Protein AF-A0A6B3E5B4-F1 (afdb_monomer)

Radius of gyration: 15.45 Å; Cα contacts (8 Å, |Δi|>4): 78; chains: 1; bounding box: 32×18×44 Å

Solvent-accessible surface area (backbone atoms only — not comparable to full-atom values): 4875 Å² total; per-residue (Å²): 106,68,67,60,54,38,50,54,50,52,54,51,52,50,54,51,48,54,55,46,30,74,74,68,35,62,75,81,42,46,68,43,57,52,31,52,55,49,22,50,54,31,43,55,51,26,51,56,50,47,55,38,43,77,72,52,43,61,74,50,70,69,56,37,54,50,50,53,52,53,32,50,54,25,34,51,51,20,41,55,34,45,52,56,34,52,63,48,61,81,71,112

Mean predicted aligned error: 2.5 Å

Sequence (92 aa):
DVLVGTDDCLRTSREELACAEAQFGAEPVAPYERAVRRAETELATAFALRLRYDHGLPSDPAARRQALAGMAGRCEEAGRLLDAAADGFDRL

Foldseek 3Di:
DLLVVLVVLLVVLVVLLVVLCVVPNDPLSVLLVVLSVQLVVLSVVLVVLVVCVVVCPPVDPVVSVVSVVSSNVSSVSSVVSSVVSVVSSVVD

Structure (mmCIF, N/CA/C/O backbone):
data_AF-A0A6B3E5B4-F1
#
_entry.id   AF-A0A6B3E5B4-F1
#
loop_
_atom_site.group_PDB
_atom_site.id
_atom_site.type_symbol
_atom_site.label_atom_id
_atom_site.label_alt_id
_atom_site.label_comp_id
_atom_site.label_asym_id
_atom_site.label_entity_id
_atom_site.label_seq_id
_atom_site.pdbx_PDB_ins_code
_atom_site.Cartn_x
_atom_site.Cartn_y
_atom_site.Cartn_z
_atom_site.occupancy
_atom_site.B_iso_or_equiv
_atom_site.auth_seq_id
_atom_site.auth_comp_id
_atom_site.auth_asym_id
_atom_site.auth_atom_id
_atom_site.pdbx_PDB_model_num
ATOM 1 N N . ASP A 1 1 ? -6.388 0.840 -13.084 1.00 86.25 1 ASP A N 1
ATOM 2 C CA . ASP A 1 1 ? -4.930 0.974 -12.897 1.00 86.25 1 ASP A CA 1
ATOM 3 C C . ASP A 1 1 ? -4.620 0.576 -11.459 1.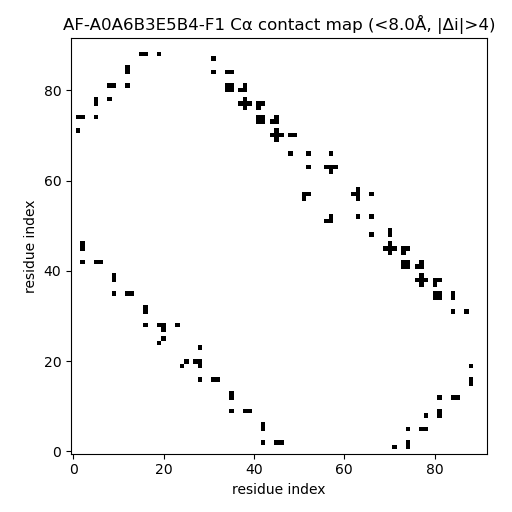00 86.25 1 ASP A C 1
ATOM 5 O O . ASP A 1 1 ? -5.442 0.880 -10.601 1.00 86.25 1 ASP A O 1
ATOM 9 N N . VAL A 1 2 ? -3.528 -0.151 -11.198 1.00 91.38 2 VAL A N 1
ATOM 10 C CA . VAL A 1 2 ? -3.224 -0.673 -9.851 1.00 91.38 2 VAL A CA 1
ATOM 11 C C . VAL A 1 2 ? -2.922 0.447 -8.848 1.00 91.38 2 VAL A C 1
ATOM 13 O O . VAL A 1 2 ? -3.335 0.341 -7.701 1.00 91.38 2 VAL A O 1
ATOM 16 N N . LEU A 1 3 ? -2.305 1.553 -9.284 1.00 94.94 3 LEU A N 1
ATOM 17 C CA . LEU A 1 3 ? -2.018 2.702 -8.416 1.00 94.94 3 LEU A CA 1
ATOM 18 C C . LEU A 1 3 ? -3.304 3.366 -7.935 1.00 94.94 3 LEU A C 1
ATOM 20 O O . LEU A 1 3 ? -3.444 3.647 -6.752 1.00 94.94 3 LEU A O 1
ATOM 24 N N . VAL A 1 4 ? -4.243 3.588 -8.859 1.00 96.81 4 VAL A N 1
ATOM 25 C CA . VAL A 1 4 ? -5.546 4.195 -8.546 1.00 96.81 4 VAL A CA 1
ATOM 26 C C . VAL A 1 4 ? -6.328 3.305 -7.586 1.00 96.81 4 VAL A C 1
ATOM 28 O O . VAL A 1 4 ? -6.840 3.795 -6.591 1.00 96.81 4 VAL A O 1
ATOM 31 N N . GLY A 1 5 ? -6.353 1.990 -7.833 1.00 97.25 5 GLY A N 1
ATOM 32 C CA . GLY A 1 5 ? -7.024 1.052 -6.931 1.00 97.25 5 GLY A CA 1
ATOM 33 C C . GLY A 1 5 ? -6.437 1.075 -5.517 1.00 97.25 5 GLY A C 1
ATOM 34 O O . GLY A 1 5 ? -7.181 1.140 -4.545 1.00 97.25 5 GLY A O 1
ATOM 35 N N . THR A 1 6 ? -5.108 1.080 -5.384 1.00 97.56 6 THR A N 1
ATOM 36 C CA . THR A 1 6 ? -4.451 1.175 -4.072 1.00 97.56 6 THR A CA 1
ATOM 37 C C . THR A 1 6 ? -4.687 2.530 -3.393 1.00 97.56 6 THR A C 1
ATOM 39 O O . THR A 1 6 ? -4.848 2.565 -2.175 1.00 97.56 6 THR A O 1
ATOM 42 N N . ASP A 1 7 ? -4.734 3.632 -4.147 1.00 98.31 7 ASP A N 1
ATOM 43 C CA . ASP A 1 7 ? -5.056 4.970 -3.623 1.00 98.31 7 ASP A CA 1
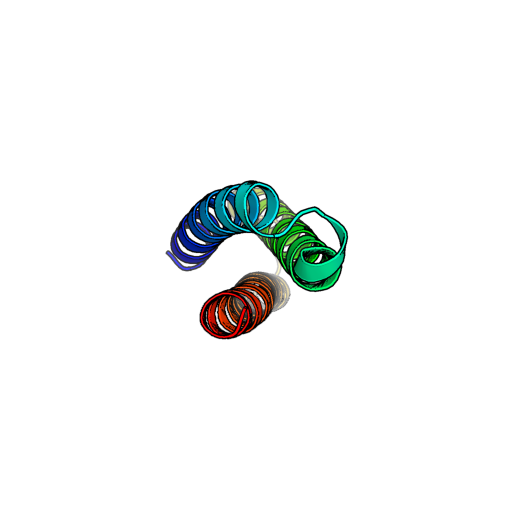ATOM 44 C C . ASP A 1 7 ? -6.487 5.041 -3.069 1.00 98.31 7 ASP A C 1
ATOM 46 O O . ASP A 1 7 ? -6.702 5.507 -1.947 1.00 98.31 7 ASP A O 1
ATOM 50 N N . ASP A 1 8 ? -7.452 4.478 -3.799 1.00 98.00 8 ASP A N 1
ATOM 51 C CA . ASP A 1 8 ? -8.842 4.374 -3.355 1.00 98.00 8 ASP A CA 1
ATOM 52 C C . ASP A 1 8 ? -8.972 3.542 -2.067 1.00 98.00 8 ASP A C 1
ATOM 54 O O . ASP A 1 8 ? -9.669 3.949 -1.126 1.00 98.00 8 ASP A O 1
ATOM 58 N N . CYS A 1 9 ? -8.263 2.409 -1.980 1.00 97.00 9 CYS A N 1
ATOM 59 C CA . CYS A 1 9 ? -8.210 1.601 -0.759 1.00 97.00 9 CYS A CA 1
ATOM 60 C C . CYS A 1 9 ? -7.593 2.380 0.411 1.00 97.00 9 CYS A C 1
ATOM 62 O O . CYS A 1 9 ? -8.107 2.323 1.530 1.00 97.00 9 CYS A O 1
ATOM 64 N N . LEU A 1 10 ? -6.512 3.129 0.169 1.00 98.12 10 LEU A N 1
ATOM 65 C CA . LEU A 1 10 ? -5.833 3.914 1.202 1.00 98.12 10 LEU A CA 1
ATOM 66 C C . LEU A 1 10 ? -6.744 5.012 1.754 1.00 98.12 10 LEU A C 1
ATOM 68 O O . LEU A 1 10 ? -6.795 5.218 2.968 1.00 98.12 10 LEU A O 1
ATOM 72 N N . ARG A 1 11 ? -7.476 5.708 0.879 1.00 98.12 11 ARG A N 1
ATOM 73 C CA . ARG A 1 11 ? -8.463 6.713 1.286 1.00 98.12 11 ARG A CA 1
ATOM 74 C C . ARG A 1 11 ? -9.552 6.090 2.159 1.00 98.12 11 ARG A C 1
ATOM 76 O O . ARG A 1 11 ? -9.814 6.608 3.239 1.00 98.12 11 ARG A O 1
ATOM 83 N N . THR A 1 12 ? -10.111 4.961 1.732 1.00 96.94 12 THR A N 1
ATOM 84 C CA . THR A 1 12 ? -11.143 4.235 2.490 1.00 96.94 12 THR A CA 1
ATOM 85 C C . THR A 1 12 ? -10.623 3.803 3.865 1.00 96.94 12 THR A C 1
ATOM 87 O O . THR A 1 12 ? -11.237 4.098 4.884 1.00 96.94 12 THR A O 1
ATOM 90 N N . SER A 1 13 ? -9.420 3.228 3.924 1.00 97.00 13 SER A N 1
ATOM 91 C CA . SER A 1 13 ? -8.814 2.774 5.185 1.00 97.00 13 SER A CA 1
ATOM 92 C C . SER A 1 13 ? -8.537 3.920 6.167 1.00 97.00 13 SER A C 1
ATOM 94 O O . SER A 1 13 ? -8.569 3.726 7.380 1.00 97.00 13 SER A O 1
ATOM 96 N N . ARG A 1 14 ? -8.252 5.133 5.672 1.00 97.81 14 ARG A N 1
ATOM 97 C CA . ARG A 1 14 ? -8.102 6.334 6.516 1.00 97.81 14 ARG A CA 1
ATOM 98 C C . ARG A 1 14 ? -9.428 6.792 7.108 1.00 97.81 14 ARG A C 1
ATOM 100 O O . ARG A 1 14 ? -9.453 7.215 8.261 1.00 97.81 14 ARG A O 1
ATOM 107 N N . GLU A 1 15 ? -10.497 6.735 6.319 1.00 97.06 15 GLU A N 1
ATOM 108 C CA . GLU A 1 15 ? -11.851 7.057 6.776 1.00 97.06 15 GLU A CA 1
ATOM 109 C C . GLU A 1 15 ? -12.274 6.074 7.880 1.00 97.06 15 GLU A C 1
ATOM 111 O O . GLU A 1 15 ? -12.674 6.502 8.963 1.00 97.06 15 GLU A O 1
ATOM 116 N N . GLU A 1 16 ? -12.073 4.773 7.662 1.00 95.75 16 GLU A N 1
ATOM 117 C CA . GLU A 1 16 ? -12.351 3.724 8.652 1.00 95.75 16 GLU A CA 1
ATOM 118 C C . GLU A 1 16 ? -11.510 3.871 9.923 1.00 95.75 16 GLU A C 1
ATOM 120 O O . GLU A 1 16 ? -12.048 3.805 11.028 1.00 95.75 16 GLU A O 1
ATOM 125 N N . LEU A 1 17 ? -10.209 4.150 9.787 1.00 97.06 17 LEU A N 1
ATOM 126 C CA . LEU A 1 17 ? -9.323 4.390 10.925 1.00 97.06 17 LEU A CA 1
ATOM 127 C C . LEU A 1 17 ? -9.801 5.568 11.781 1.00 97.06 17 LEU A C 1
ATOM 129 O O . LEU A 1 17 ? -9.840 5.452 13.003 1.00 97.06 17 LEU A O 1
ATOM 133 N N . ALA A 1 18 ? -10.189 6.683 11.155 1.00 96.69 18 ALA A N 1
ATOM 134 C CA . ALA A 1 18 ? -10.703 7.848 11.871 1.00 96.69 18 ALA A CA 1
ATOM 135 C C . ALA A 1 18 ? -12.015 7.525 12.607 1.00 96.69 18 ALA A C 1
ATOM 137 O O . ALA A 1 18 ? -12.216 7.949 13.748 1.00 96.69 18 ALA A O 1
ATOM 138 N N . CYS A 1 19 ? -12.896 6.736 11.985 1.00 94.88 19 CYS A N 1
ATOM 139 C CA . CYS A 1 19 ? -14.112 6.246 12.626 1.00 94.88 19 CYS A CA 1
ATOM 140 C C . CYS A 1 19 ? -13.818 5.310 13.808 1.00 94.88 19 CYS A C 1
ATOM 142 O O . CYS A 1 19 ? -14.481 5.415 14.841 1.00 94.88 19 CYS A O 1
ATOM 144 N N . ALA A 1 20 ? -12.849 4.403 13.680 1.00 94.88 20 ALA A N 1
ATOM 145 C CA . ALA A 1 20 ? -12.451 3.489 14.748 1.00 94.88 20 ALA A CA 1
ATOM 146 C C . ALA A 1 20 ? -11.794 4.244 15.913 1.00 94.88 20 ALA A C 1
ATOM 148 O O . ALA A 1 20 ? -12.140 4.014 17.069 1.00 94.88 20 ALA A O 1
ATOM 149 N N . GLU A 1 21 ? -10.910 5.201 15.630 1.00 96.25 21 GLU A N 1
ATOM 150 C CA . GLU A 1 21 ? -10.271 6.033 16.654 1.00 96.25 21 GLU A CA 1
ATOM 151 C C . GLU A 1 21 ? -11.303 6.833 17.460 1.00 96.25 21 GLU A C 1
ATOM 153 O O . GLU A 1 21 ? -11.216 6.903 18.685 1.00 96.25 21 GLU A O 1
ATOM 158 N N . ALA A 1 22 ? -12.324 7.385 16.799 1.00 97.00 22 ALA A N 1
ATOM 159 C CA . ALA A 1 22 ? -13.400 8.105 17.475 1.00 97.00 22 ALA A CA 1
ATOM 160 C C . ALA A 1 22 ? -14.248 7.207 18.399 1.00 97.00 22 ALA A C 1
ATOM 162 O O . ALA A 1 22 ? -14.793 7.695 19.390 1.00 97.00 22 ALA A O 1
ATOM 163 N N . GLN A 1 23 ? -14.370 5.914 18.083 1.00 95.88 23 GLN A N 1
ATOM 164 C CA . GLN A 1 23 ? -15.175 4.954 18.847 1.00 95.88 23 GLN A CA 1
ATOM 165 C C . GLN A 1 23 ? -14.395 4.290 19.985 1.00 95.88 23 GLN A C 1
ATOM 167 O O . GLN A 1 23 ? -14.918 4.144 21.089 1.00 95.88 23 GLN A O 1
ATOM 172 N N . PHE A 1 24 ? -13.150 3.896 19.724 1.00 94.94 24 PHE A N 1
ATOM 173 C CA . PHE A 1 24 ? -12.349 3.054 20.617 1.00 94.94 24 PHE A CA 1
ATOM 174 C C . PHE A 1 24 ? -11.166 3.797 21.253 1.00 94.94 24 PHE A C 1
ATOM 176 O O . PHE A 1 24 ? -10.533 3.285 22.177 1.00 94.94 24 PHE A O 1
ATOM 183 N N . GLY A 1 25 ? -10.871 5.014 20.794 1.00 95.50 25 GLY A N 1
ATOM 184 C CA . GLY A 1 25 ? -9.688 5.775 21.179 1.00 95.50 25 GLY A CA 1
ATOM 185 C C . GLY A 1 25 ? -8.432 5.359 20.408 1.00 95.50 25 GLY A C 1
ATOM 186 O O . GLY A 1 25 ? -8.427 4.409 19.630 1.00 95.50 25 GLY A O 1
ATOM 187 N N . ALA A 1 26 ? -7.339 6.087 20.642 1.00 95.25 26 ALA A N 1
ATOM 188 C CA . ALA A 1 26 ? -6.102 5.957 19.867 1.00 95.25 26 ALA A CA 1
ATOM 189 C C . ALA A 1 26 ? -5.293 4.678 20.157 1.00 95.25 26 ALA A C 1
ATOM 191 O O . ALA A 1 26 ? -4.591 4.176 19.281 1.00 95.25 26 ALA A O 1
ATOM 192 N N . GLU A 1 27 ? -5.351 4.147 21.382 1.00 96.44 27 GLU A N 1
ATOM 193 C CA . GLU A 1 27 ? -4.497 3.019 21.784 1.00 96.44 27 GLU A CA 1
ATOM 194 C C . GLU A 1 27 ? -4.872 1.709 21.064 1.00 96.44 27 GLU A C 1
ATOM 196 O O . GLU A 1 27 ? -3.982 1.138 20.422 1.00 96.44 27 GLU A O 1
ATOM 201 N N . PRO A 1 28 ? -6.158 1.298 21.011 1.00 95.81 28 PRO A N 1
ATOM 202 C CA . PRO A 1 28 ? -6.553 0.085 20.294 1.00 95.81 28 PRO A CA 1
ATOM 203 C C . PRO A 1 28 ? -6.283 0.150 18.787 1.00 95.81 28 PRO A C 1
ATOM 205 O O . PRO A 1 28 ? -6.034 -0.879 18.158 1.00 95.81 28 PRO A O 1
ATOM 208 N N . VAL A 1 29 ? -6.301 1.352 18.197 1.00 97.06 29 VAL A N 1
ATOM 209 C CA . VAL A 1 29 ? -6.143 1.529 16.745 1.00 97.06 29 VAL A CA 1
ATOM 210 C C . VAL A 1 29 ? -4.706 1.788 16.288 1.00 97.06 29 VAL A C 1
ATOM 212 O O . VAL A 1 29 ? -4.424 1.780 15.086 1.00 97.06 29 VAL A O 1
ATOM 215 N N . ALA A 1 30 ? -3.764 1.962 17.218 1.00 97.06 30 ALA A N 1
ATOM 216 C CA . ALA A 1 30 ? -2.367 2.265 16.908 1.00 97.06 30 ALA A CA 1
ATOM 217 C C . ALA A 1 30 ? -1.688 1.270 15.932 1.00 97.06 30 ALA A C 1
ATOM 219 O O . ALA A 1 30 ? -0.861 1.702 15.118 1.00 97.06 30 ALA A O 1
ATOM 220 N N . PRO A 1 31 ? -1.973 -0.053 15.957 1.00 96.31 31 PRO A N 1
ATOM 221 C CA . PRO A 1 31 ? -1.455 -0.979 14.948 1.00 96.31 31 PRO A CA 1
ATOM 222 C C . PRO A 1 31 ? -1.938 -0.667 13.529 1.00 96.31 31 PRO A C 1
ATOM 224 O O . PRO A 1 31 ? -1.132 -0.704 12.596 1.00 96.31 31 PRO A O 1
ATOM 227 N N . TYR A 1 32 ? -3.209 -0.305 13.367 1.00 96.56 32 TYR A N 1
ATOM 228 C CA . TYR A 1 32 ? -3.805 -0.013 12.063 1.00 96.56 32 TYR A 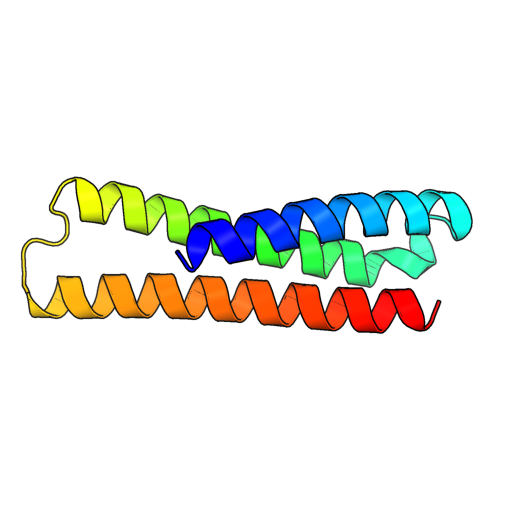CA 1
ATOM 229 C C . TYR A 1 32 ? -3.312 1.321 11.513 1.00 96.56 32 TYR A C 1
ATOM 231 O O . TYR A 1 32 ? -2.957 1.417 10.343 1.00 96.56 32 TYR A O 1
ATOM 239 N N . GLU A 1 33 ? -3.142 2.322 12.377 1.00 97.62 33 GLU A N 1
ATOM 240 C CA . GLU A 1 33 ? -2.519 3.593 12.006 1.00 97.62 33 GLU A CA 1
ATOM 241 C C . GLU A 1 33 ? -1.091 3.392 11.456 1.00 97.62 33 GLU A C 1
ATOM 243 O O . GLU A 1 33 ? -0.679 4.019 10.476 1.00 97.62 33 GLU A O 1
ATOM 248 N N . ARG A 1 34 ? -0.306 2.474 12.042 1.00 98.06 34 ARG A N 1
ATOM 249 C CA . ARG A 1 34 ? 1.011 2.097 11.494 1.00 98.06 34 ARG A CA 1
ATOM 250 C C . ARG A 1 34 ? 0.902 1.407 10.133 1.00 98.06 34 ARG A C 1
ATOM 252 O O . ARG A 1 34 ? 1.712 1.720 9.260 1.00 98.06 34 ARG A O 1
ATOM 259 N N . ALA A 1 35 ? -0.066 0.512 9.945 1.00 98.00 35 ALA A N 1
ATOM 260 C CA . ALA A 1 35 ? -0.289 -0.171 8.671 1.00 98.00 35 ALA A CA 1
ATOM 261 C C . ALA A 1 35 ? -0.682 0.816 7.558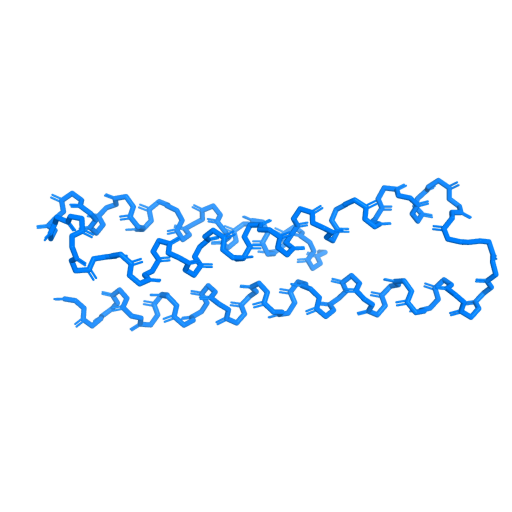 1.00 98.00 35 ALA A C 1
ATOM 263 O O . ALA A 1 35 ? -0.043 0.832 6.506 1.00 98.00 35 ALA A O 1
ATOM 264 N N . VAL A 1 36 ? -1.635 1.715 7.827 1.00 98.25 36 VAL A N 1
ATOM 265 C CA . VAL A 1 36 ? -2.092 2.753 6.888 1.00 98.25 36 VAL A CA 1
ATOM 266 C C . VAL A 1 36 ? -0.944 3.688 6.489 1.00 98.25 36 VAL A C 1
ATOM 268 O O . VAL A 1 36 ? -0.727 3.925 5.302 1.00 98.25 36 VAL A O 1
ATOM 271 N N . ARG A 1 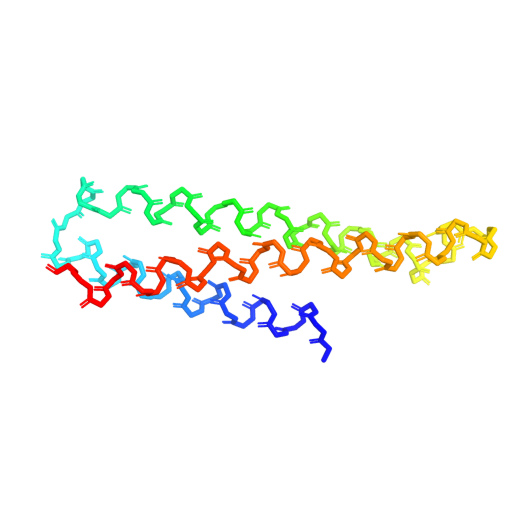37 ? -0.127 4.157 7.445 1.00 98.44 37 ARG A N 1
ATOM 272 C CA . ARG A 1 37 ? 1.067 4.974 7.132 1.00 98.44 37 ARG A CA 1
ATOM 273 C C . ARG A 1 37 ? 2.105 4.225 6.300 1.00 98.44 37 ARG A C 1
ATOM 275 O O . ARG A 1 37 ? 2.788 4.817 5.458 1.00 98.44 37 ARG A O 1
ATOM 282 N N . ARG A 1 38 ? 2.269 2.924 6.543 1.00 98.56 38 ARG A N 1
ATOM 283 C CA . ARG A 1 38 ? 3.195 2.104 5.762 1.00 98.56 38 ARG A CA 1
ATOM 284 C C . ARG A 1 38 ? 2.695 1.943 4.326 1.00 98.56 38 ARG A C 1
ATOM 286 O O . ARG A 1 38 ? 3.489 2.141 3.409 1.00 98.56 38 ARG A O 1
ATOM 293 N N . ALA A 1 39 ? 1.406 1.669 4.137 1.00 98.56 39 ALA A N 1
ATOM 294 C CA . ALA A 1 39 ? 0.780 1.596 2.820 1.00 98.56 39 ALA A CA 1
ATOM 295 C C . ALA A 1 39 ? 0.914 2.921 2.050 1.00 98.56 39 ALA A C 1
ATOM 297 O O . ALA A 1 39 ? 1.318 2.917 0.888 1.00 98.56 39 ALA A O 1
ATOM 298 N N . GLU A 1 40 ? 0.692 4.059 2.716 1.00 98.62 40 GLU A N 1
ATOM 299 C CA . GLU A 1 40 ? 0.927 5.390 2.142 1.00 98.62 40 GLU A CA 1
ATOM 300 C C . GLU A 1 40 ? 2.367 5.568 1.645 1.00 98.62 40 GLU A C 1
ATOM 302 O O . GLU A 1 40 ? 2.591 6.064 0.542 1.00 98.62 40 GLU A O 1
ATOM 307 N N . THR A 1 41 ? 3.353 5.134 2.431 1.00 98.69 41 THR A N 1
ATOM 308 C CA . THR A 1 41 ? 4.771 5.253 2.058 1.00 98.69 41 THR A CA 1
ATOM 309 C C . THR A 1 41 ? 5.103 4.428 0.810 1.00 98.69 41 THR A C 1
ATOM 311 O O . THR A 1 41 ? 5.834 4.888 -0.076 1.00 98.69 41 THR A O 1
ATOM 314 N N . GLU A 1 42 ? 4.568 3.209 0.715 1.00 98.69 42 GLU A N 1
ATOM 315 C CA . GLU A 1 42 ? 4.767 2.354 -0.458 1.00 98.69 42 GLU A CA 1
ATOM 316 C C . GLU A 1 42 ? 4.094 2.942 -1.703 1.00 98.69 42 GLU A C 1
ATOM 318 O O . GLU A 1 42 ? 4.727 3.020 -2.762 1.00 98.69 42 GLU A O 1
ATOM 323 N N . LEU A 1 43 ? 2.864 3.446 -1.563 1.00 98.38 43 LEU A N 1
ATOM 324 C CA . LEU A 1 43 ? 2.121 4.075 -2.653 1.00 98.38 43 LEU A CA 1
ATOM 325 C C . LEU A 1 43 ? 2.799 5.364 -3.143 1.00 98.38 43 LEU A C 1
ATOM 327 O O . LEU A 1 43 ? 2.989 5.542 -4.347 1.00 98.38 43 LEU A O 1
ATOM 331 N N . ALA A 1 44 ? 3.258 6.226 -2.232 1.00 98.38 44 ALA A N 1
ATOM 332 C CA . ALA A 1 44 ? 4.018 7.426 -2.580 1.00 98.38 44 ALA A CA 1
ATOM 333 C C . ALA A 1 44 ? 5.294 7.079 -3.365 1.00 98.38 44 ALA A C 1
ATOM 335 O O . ALA A 1 44 ? 5.638 7.734 -4.355 1.00 98.38 44 ALA A O 1
ATOM 336 N N . THR A 1 45 ? 5.975 6.000 -2.974 1.00 98.25 45 THR A N 1
ATOM 337 C CA . THR A 1 45 ? 7.154 5.518 -3.698 1.00 98.25 45 THR A CA 1
ATOM 338 C C . THR A 1 45 ? 6.786 4.979 -5.083 1.00 98.25 45 THR A C 1
ATOM 340 O O . THR A 1 45 ? 7.502 5.236 -6.054 1.00 98.25 45 THR A O 1
ATOM 343 N N . ALA A 1 46 ? 5.666 4.266 -5.208 1.00 98.12 46 ALA A N 1
ATOM 344 C CA . ALA A 1 46 ? 5.172 3.769 -6.488 1.00 98.12 46 ALA A CA 1
ATOM 345 C C . ALA A 1 46 ? 4.809 4.920 -7.449 1.00 98.12 46 ALA A C 1
ATOM 347 O O . ALA A 1 46 ? 5.223 4.892 -8.609 1.00 98.12 46 ALA A O 1
ATOM 348 N N . PHE A 1 47 ? 4.157 5.984 -6.964 1.00 97.81 47 PHE A N 1
ATOM 349 C CA . PHE A 1 47 ? 3.895 7.193 -7.754 1.00 97.81 47 PHE A CA 1
ATOM 350 C C . PHE A 1 47 ? 5.177 7.910 -8.187 1.00 97.81 47 PHE A C 1
ATOM 352 O O . PHE A 1 47 ? 5.295 8.315 -9.345 1.00 97.81 47 PHE A O 1
ATOM 359 N N . ALA A 1 48 ? 6.173 8.024 -7.305 1.00 97.06 48 ALA A N 1
ATOM 360 C CA . ALA A 1 48 ? 7.459 8.622 -7.663 1.00 97.06 48 ALA A CA 1
ATOM 361 C C . ALA A 1 48 ? 8.176 7.829 -8.773 1.00 97.06 48 ALA A C 1
ATOM 363 O O . ALA A 1 48 ? 8.782 8.415 -9.677 1.00 97.06 48 ALA A O 1
ATOM 364 N N . LEU A 1 49 ? 8.091 6.495 -8.736 1.00 96.69 49 LEU A N 1
ATOM 365 C CA . LEU A 1 49 ? 8.596 5.632 -9.804 1.00 96.69 49 LEU A CA 1
ATOM 366 C C . LEU A 1 49 ? 7.800 5.811 -11.099 1.00 96.69 49 LEU A C 1
ATOM 368 O O . LEU A 1 49 ? 8.407 5.910 -12.167 1.00 96.69 49 LEU A O 1
ATOM 372 N N . ARG A 1 50 ? 6.470 5.901 -11.010 1.00 96.50 50 ARG A N 1
ATOM 373 C CA . ARG A 1 50 ? 5.595 6.121 -12.164 1.00 96.50 50 ARG A CA 1
ATOM 374 C C . ARG A 1 50 ? 5.910 7.435 -12.873 1.00 96.50 50 ARG A C 1
ATOM 376 O O . ARG A 1 50 ? 6.110 7.427 -14.083 1.00 96.50 50 ARG A O 1
ATOM 383 N N . LEU A 1 51 ? 6.062 8.525 -12.122 1.00 96.75 51 LEU A N 1
ATOM 384 C CA . LEU A 1 51 ? 6.426 9.833 -12.667 1.00 96.75 51 LEU A CA 1
ATOM 385 C C . LEU A 1 51 ? 7.735 9.763 -13.468 1.00 96.75 51 LEU A C 1
ATOM 387 O O . LEU A 1 51 ? 7.806 10.225 -14.604 1.00 96.75 51 LEU A O 1
ATOM 391 N N . ARG A 1 52 ? 8.776 9.129 -12.913 1.00 97.00 52 ARG A N 1
ATOM 392 C CA . ARG A 1 52 ? 10.056 8.936 -13.622 1.00 97.00 52 ARG A CA 1
ATOM 393 C C . ARG A 1 52 ? 9.895 8.088 -14.883 1.00 97.00 52 ARG A C 1
ATOM 395 O O . ARG A 1 52 ? 10.467 8.423 -15.920 1.00 97.00 52 ARG A O 1
ATOM 402 N N . TYR A 1 53 ? 9.108 7.019 -14.794 1.00 96.69 53 TYR A N 1
ATOM 403 C CA . TYR A 1 53 ? 8.838 6.114 -15.908 1.00 96.69 53 TYR A CA 1
ATOM 404 C C . TYR A 1 53 ? 8.150 6.814 -17.078 1.00 96.69 53 TYR A C 1
ATOM 406 O O . TYR A 1 53 ? 8.547 6.603 -18.232 1.00 96.69 53 TYR A O 1
ATOM 414 N N . ASP A 1 54 ? 7.175 7.666 -16.767 1.00 96.75 54 ASP A N 1
ATOM 415 C CA . ASP A 1 54 ? 6.436 8.485 -17.727 1.00 96.75 54 ASP A CA 1
ATOM 416 C C . ASP A 1 54 ? 7.329 9.557 -18.371 1.00 96.75 54 ASP A C 1
ATOM 418 O O . ASP A 1 54 ? 7.162 9.880 -19.544 1.00 96.75 54 ASP A O 1
ATOM 422 N N . HIS A 1 55 ? 8.367 10.015 -17.667 1.00 97.62 55 HIS A N 1
ATOM 423 C CA . HIS A 1 55 ? 9.440 10.846 -18.228 1.00 97.62 55 HIS A CA 1
ATOM 424 C C . HIS A 1 55 ? 10.526 10.057 -18.986 1.00 97.62 55 HIS A C 1
ATOM 426 O O . HIS A 1 55 ? 11.562 10.614 -19.346 1.00 97.62 55 HIS A O 1
ATOM 432 N N . GLY A 1 56 ? 10.316 8.764 -19.247 1.00 96.56 56 GLY A N 1
ATOM 433 C CA . GLY A 1 56 ? 11.235 7.945 -20.042 1.00 96.56 56 GLY A CA 1
ATOM 434 C C . GLY A 1 56 ? 12.421 7.368 -19.265 1.00 96.56 56 GLY A C 1
ATOM 435 O O . GLY A 1 56 ? 13.351 6.853 -19.885 1.00 96.56 56 GLY A O 1
ATOM 436 N N . LEU A 1 57 ? 12.399 7.409 -17.927 1.00 95.69 57 LEU A N 1
ATOM 437 C CA . LEU A 1 57 ? 13.471 6.891 -17.076 1.00 95.69 57 LEU A CA 1
ATOM 438 C C . LEU A 1 57 ? 13.028 5.650 -16.275 1.00 95.69 57 LEU A C 1
ATOM 440 O O . LEU A 1 57 ? 12.006 5.694 -15.596 1.00 95.69 57 LEU A O 1
ATOM 444 N N . PRO A 1 58 ? 13.808 4.556 -16.269 1.00 95.31 58 PRO A N 1
ATOM 445 C CA . PRO A 1 58 ? 15.022 4.347 -17.059 1.00 95.31 58 PRO A CA 1
ATOM 446 C C . PRO A 1 58 ? 14.710 4.195 -18.560 1.00 95.31 58 PRO A C 1
ATOM 448 O O . PRO A 1 58 ? 13.580 3.880 -18.941 1.00 95.31 58 PRO A O 1
ATOM 451 N N . SER A 1 59 ? 15.714 4.426 -19.408 1.00 93.94 59 SER A N 1
ATOM 452 C CA . SER A 1 59 ? 15.607 4.265 -20.865 1.00 93.94 59 SER A CA 1
ATOM 453 C C . SER A 1 59 ? 15.902 2.834 -21.326 1.00 93.94 59 SER A C 1
ATOM 455 O O . SER A 1 59 ? 15.350 2.389 -22.330 1.00 93.94 59 SER A O 1
ATOM 457 N N . ASP A 1 60 ? 16.724 2.093 -20.575 1.00 97.50 60 ASP A N 1
ATOM 458 C CA . ASP A 1 60 ? 17.038 0.692 -20.864 1.00 97.50 60 ASP A CA 1
ATOM 459 C C . ASP A 1 60 ? 15.787 -0.211 -20.736 1.00 97.50 60 ASP A C 1
ATOM 461 O O . ASP A 1 60 ? 15.119 -0.190 -19.696 1.00 97.50 60 ASP A O 1
ATOM 465 N N . PRO A 1 61 ? 15.457 -1.043 -21.745 1.00 96.75 61 PRO A N 1
ATOM 466 C CA . PRO A 1 61 ? 14.262 -1.886 -21.717 1.00 96.75 61 PRO A CA 1
ATOM 467 C C . PRO A 1 61 ? 14.191 -2.878 -20.549 1.00 96.75 61 PRO A C 1
ATOM 469 O O . PRO A 1 61 ? 13.092 -3.161 -20.062 1.00 96.75 61 PRO A O 1
ATOM 472 N N . ALA A 1 62 ? 15.319 -3.437 -20.097 1.00 97.69 62 ALA A N 1
ATOM 473 C CA . ALA A 1 62 ? 15.321 -4.370 -18.972 1.00 97.69 62 ALA A CA 1
ATOM 474 C C . ALA A 1 62 ? 15.053 -3.633 -17.655 1.00 97.69 62 ALA A C 1
ATOM 476 O O . ALA A 1 62 ? 14.183 -4.048 -16.885 1.00 97.69 62 ALA A O 1
ATOM 477 N N . ALA A 1 63 ? 15.706 -2.491 -17.452 1.00 96.88 63 ALA A N 1
ATOM 478 C CA . ALA A 1 63 ? 15.462 -1.611 -16.319 1.00 96.88 63 ALA A CA 1
ATOM 479 C C . ALA A 1 63 ? 14.015 -1.080 -16.302 1.00 96.88 63 ALA A C 1
ATOM 481 O O . ALA A 1 63 ? 13.410 -0.974 -15.237 1.00 96.88 63 ALA A O 1
ATOM 482 N N . ARG A 1 64 ? 13.405 -0.814 -17.468 1.00 97.06 64 ARG A N 1
ATOM 483 C CA . ARG A 1 64 ? 11.985 -0.420 -17.565 1.00 97.06 64 ARG A CA 1
ATOM 484 C C . ARG A 1 64 ? 11.043 -1.511 -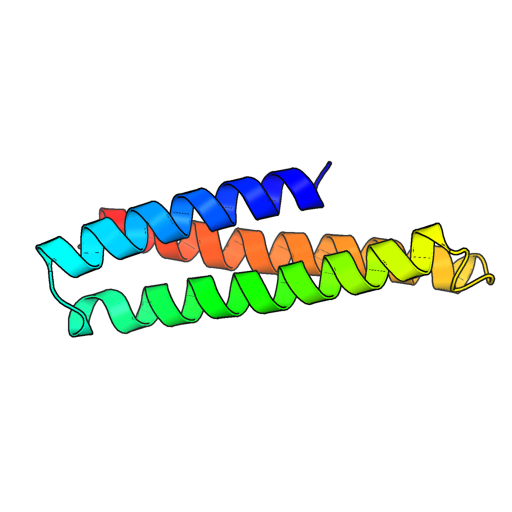17.073 1.00 97.06 64 ARG A C 1
ATOM 486 O O . ARG A 1 64 ? 10.101 -1.209 -16.345 1.00 97.06 64 ARG A O 1
ATOM 493 N N . ARG A 1 65 ? 11.292 -2.773 -17.441 1.00 97.00 65 ARG A N 1
ATOM 494 C CA . ARG A 1 65 ? 10.500 -3.908 -16.935 1.00 97.00 65 ARG A CA 1
ATOM 495 C C . ARG A 1 65 ? 10.645 -4.061 -15.422 1.00 97.00 65 ARG A C 1
ATOM 497 O O . ARG A 1 65 ? 9.645 -4.254 -14.740 1.00 97.00 65 ARG A O 1
ATOM 504 N N . GLN A 1 66 ? 11.862 -3.915 -14.898 1.00 97.00 66 GLN A N 1
ATOM 505 C CA . GLN A 1 66 ? 12.116 -3.954 -13.454 1.00 97.00 66 GLN A CA 1
ATOM 506 C C . GLN A 1 66 ? 11.417 -2.808 -12.715 1.00 97.00 66 GLN A C 1
ATOM 508 O O . GLN A 1 66 ? 10.841 -3.034 -11.657 1.00 97.00 66 GLN A O 1
ATOM 513 N N . ALA A 1 67 ? 11.410 -1.598 -13.283 1.00 96.50 67 ALA A N 1
ATOM 514 C CA . ALA A 1 67 ? 10.703 -0.461 -12.705 1.00 96.50 67 ALA A CA 1
ATOM 515 C C . ALA A 1 67 ? 9.194 -0.731 -12.597 1.00 96.50 67 ALA A C 1
ATOM 517 O O . ALA A 1 67 ? 8.619 -0.506 -11.536 1.00 96.50 67 ALA A O 1
ATOM 518 N N . LEU A 1 68 ? 8.564 -1.255 -13.656 1.00 96.38 68 LEU A N 1
ATOM 519 C CA . LEU A 1 68 ? 7.140 -1.617 -13.635 1.00 96.38 68 LEU A CA 1
ATOM 520 C C . LEU A 1 68 ? 6.838 -2.716 -12.609 1.00 96.38 68 LEU A C 1
ATOM 522 O O . LEU A 1 68 ? 5.886 -2.584 -11.845 1.00 96.38 68 LEU A O 1
ATOM 526 N N . ALA A 1 69 ? 7.665 -3.764 -12.549 1.00 97.00 69 ALA A N 1
ATOM 527 C CA . ALA A 1 69 ? 7.524 -4.816 -11.544 1.00 97.00 69 ALA A CA 1
ATOM 528 C C . ALA A 1 69 ? 7.669 -4.261 -10.115 1.00 97.00 69 ALA A C 1
ATOM 530 O O . ALA A 1 69 ? 6.900 -4.619 -9.230 1.00 97.00 69 ALA A O 1
ATOM 531 N N . GLY A 1 70 ? 8.608 -3.334 -9.900 1.00 96.75 70 GLY A N 1
ATOM 532 C CA . GLY A 1 70 ? 8.786 -2.652 -8.621 1.00 96.75 70 GLY A CA 1
ATOM 533 C C . GLY A 1 70 ? 7.599 -1.767 -8.234 1.00 96.75 70 GLY A C 1
ATOM 534 O O . GLY A 1 70 ? 7.233 -1.733 -7.064 1.00 96.75 70 GLY A O 1
ATOM 535 N N . MET A 1 71 ? 6.971 -1.074 -9.190 1.00 97.50 71 MET A N 1
ATOM 536 C CA . MET A 1 71 ? 5.733 -0.321 -8.941 1.00 97.50 71 MET A CA 1
ATOM 537 C C . MET A 1 71 ? 4.590 -1.256 -8.536 1.00 97.50 71 MET A C 1
ATOM 539 O O . MET A 1 71 ? 3.935 -1.002 -7.528 1.00 97.50 71 MET A O 1
ATOM 543 N N . ALA A 1 72 ? 4.388 -2.345 -9.286 1.00 96.94 72 ALA A N 1
ATOM 544 C CA . ALA A 1 72 ? 3.351 -3.333 -8.996 1.00 96.94 72 ALA A CA 1
ATOM 545 C C . ALA A 1 72 ? 3.541 -3.954 -7.604 1.00 96.94 72 ALA A C 1
ATOM 547 O O . ALA A 1 72 ? 2.623 -3.904 -6.792 1.00 96.94 72 ALA A O 1
ATOM 548 N N . GLY A 1 73 ? 4.754 -4.414 -7.277 1.00 97.94 73 GLY A N 1
ATOM 549 C CA . GLY A 1 73 ? 5.047 -5.016 -5.973 1.00 97.94 73 GLY A CA 1
ATOM 550 C C . GLY A 1 73 ? 4.833 -4.069 -4.786 1.00 97.94 73 GLY A C 1
ATOM 551 O O . GLY A 1 73 ? 4.433 -4.507 -3.712 1.00 97.94 73 GLY A O 1
ATOM 552 N N . ARG A 1 74 ? 5.039 -2.757 -4.965 1.00 98.56 74 ARG A N 1
ATOM 553 C CA . ARG A 1 74 ? 4.721 -1.757 -3.928 1.00 98.56 74 ARG A CA 1
ATOM 554 C C . ARG A 1 74 ? 3.224 -1.551 -3.747 1.00 98.56 74 ARG A C 1
ATOM 556 O O . ARG A 1 74 ? 2.773 -1.409 -2.616 1.00 98.56 74 ARG A O 1
ATOM 563 N N . CYS A 1 75 ? 2.462 -1.552 -4.839 1.00 98.44 75 CYS A N 1
ATOM 564 C CA . CYS A 1 75 ? 1.004 -1.477 -4.764 1.00 98.44 75 CYS A CA 1
ATOM 565 C C . CYS A 1 75 ? 0.423 -2.736 -4.105 1.00 98.44 75 CYS A C 1
ATOM 567 O O . CYS A 1 75 ? -0.481 -2.632 -3.285 1.00 98.44 75 CYS A O 1
ATOM 569 N N . GLU A 1 76 ? 0.982 -3.912 -4.405 1.00 98.19 76 GLU A N 1
ATOM 570 C CA . GLU A 1 76 ? 0.613 -5.178 -3.761 1.00 98.19 76 GLU A CA 1
ATOM 571 C C . GLU A 1 76 ? 0.939 -5.179 -2.260 1.00 98.19 76 GLU A C 1
ATOM 573 O O . GLU A 1 76 ? 0.107 -5.590 -1.456 1.00 98.19 76 GLU A O 1
ATOM 578 N N . GLU A 1 77 ? 2.120 -4.698 -1.855 1.00 98.44 77 GLU A N 1
ATOM 579 C CA . GLU A 1 77 ? 2.476 -4.548 -0.435 1.00 98.44 77 GLU A CA 1
ATOM 580 C C . GLU A 1 77 ? 1.524 -3.590 0.285 1.00 98.44 77 GLU A C 1
ATOM 582 O O . GLU A 1 77 ? 1.005 -3.926 1.348 1.00 98.44 77 GLU A O 1
ATOM 587 N N . ALA A 1 78 ? 1.265 -2.418 -0.302 1.00 98.56 78 ALA A N 1
ATOM 588 C CA . ALA A 1 78 ? 0.310 -1.462 0.242 1.00 98.56 78 ALA A CA 1
ATOM 589 C C . ALA A 1 78 ? -1.083 -2.090 0.379 1.00 98.56 78 ALA A C 1
ATOM 591 O O . ALA A 1 78 ? -1.659 -2.023 1.458 1.00 98.56 78 ALA A O 1
ATOM 592 N N . GLY A 1 79 ? -1.584 -2.764 -0.661 1.00 97.75 79 GLY A N 1
ATOM 593 C CA . GLY A 1 79 ? -2.862 -3.478 -0.624 1.00 97.75 79 GLY A CA 1
ATOM 594 C C . GLY A 1 79 ? -2.929 -4.490 0.518 1.00 97.75 79 GLY A C 1
ATOM 595 O O . GLY A 1 79 ? -3.823 -4.404 1.349 1.00 97.75 79 GLY A O 1
ATOM 596 N N . ARG A 1 80 ? -1.921 -5.362 0.658 1.00 98.00 80 ARG A N 1
ATOM 597 C CA . ARG A 1 80 ? -1.883 -6.354 1.750 1.00 98.00 80 ARG A CA 1
ATOM 598 C C . ARG A 1 80 ? -1.907 -5.731 3.143 1.00 98.00 80 ARG A C 1
ATOM 600 O O . ARG A 1 80 ? -2.483 -6.313 4.058 1.00 98.00 80 ARG A O 1
ATOM 607 N N . LEU A 1 81 ? -1.245 -4.590 3.330 1.00 98.25 81 LEU A N 1
ATOM 608 C CA . LEU A 1 81 ? -1.258 -3.872 4.606 1.00 98.25 81 LEU A CA 1
ATOM 609 C C . LEU A 1 81 ? -2.642 -3.299 4.919 1.00 98.25 81 LEU A C 1
ATOM 611 O O . LEU A 1 81 ? -3.057 -3.328 6.076 1.00 98.25 81 LEU A O 1
ATOM 615 N N . LEU A 1 82 ? -3.333 -2.785 3.900 1.00 97.56 82 LEU A N 1
ATOM 616 C CA . LEU A 1 82 ? -4.677 -2.230 4.031 1.00 97.56 82 LEU A CA 1
ATOM 617 C C . LEU A 1 82 ? -5.719 -3.326 4.267 1.00 97.56 82 LEU A C 1
ATOM 619 O O . LEU A 1 82 ? -6.515 -3.193 5.188 1.00 97.56 82 LEU A O 1
ATOM 623 N N . ASP A 1 83 ? -5.645 -4.441 3.539 1.00 96.31 83 ASP A N 1
ATOM 624 C CA . ASP A 1 83 ? -6.530 -5.597 3.737 1.00 96.31 83 ASP A CA 1
ATOM 625 C C . ASP A 1 83 ? -6.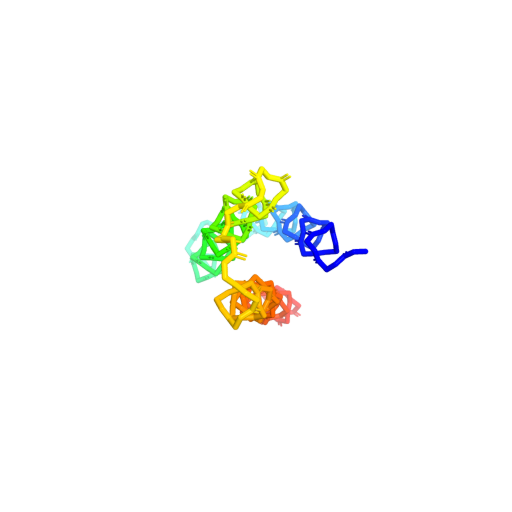402 -6.150 5.166 1.00 96.31 83 ASP A C 1
ATOM 627 O O . ASP A 1 83 ? -7.392 -6.390 5.852 1.00 96.31 83 ASP A O 1
ATOM 631 N N . ALA A 1 84 ? -5.169 -6.279 5.671 1.00 95.06 84 ALA A N 1
ATOM 632 C CA . ALA A 1 84 ? -4.931 -6.731 7.040 1.00 95.06 84 ALA A CA 1
ATOM 633 C C . ALA A 1 84 ? -5.439 -5.738 8.102 1.00 95.06 84 ALA A C 1
ATOM 635 O O . ALA A 1 84 ? -5.813 -6.156 9.202 1.00 95.06 84 ALA A O 1
ATOM 636 N N . ALA A 1 85 ? -5.424 -4.434 7.801 1.00 93.25 85 ALA A N 1
ATOM 637 C CA . ALA A 1 85 ? -5.994 -3.413 8.673 1.00 93.25 85 ALA A CA 1
ATOM 638 C C . ALA A 1 85 ? -7.527 -3.471 8.676 1.00 93.25 85 ALA A C 1
ATOM 640 O O . ALA A 1 85 ? -8.104 -3.475 9.761 1.00 93.25 85 ALA A O 1
ATOM 641 N N . ALA A 1 86 ? -8.161 -3.610 7.508 1.00 91.50 86 ALA A N 1
ATOM 642 C CA . ALA A 1 86 ? -9.609 -3.768 7.367 1.00 91.50 86 ALA A CA 1
ATOM 643 C C . ALA A 1 86 ? -10.126 -4.991 8.144 1.00 91.50 86 ALA A C 1
ATOM 645 O O . ALA A 1 86 ? -10.982 -4.857 9.016 1.00 91.50 86 ALA A O 1
ATOM 646 N N . ASP A 1 87 ? -9.491 -6.154 7.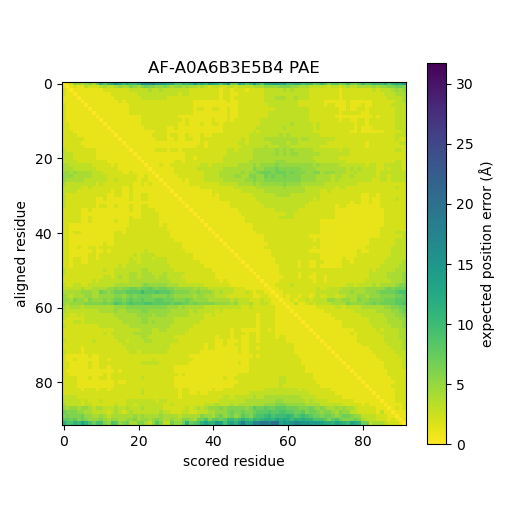959 1.00 91.62 87 ASP A N 1
ATOM 647 C CA . ASP A 1 87 ? -9.784 -7.365 8.737 1.00 91.62 87 ASP A CA 1
ATOM 648 C C . ASP A 1 87 ? -9.628 -7.147 10.253 1.00 91.62 87 ASP A C 1
ATOM 650 O O . ASP A 1 87 ? -10.231 -7.843 11.072 1.00 91.62 87 ASP A O 1
ATOM 654 N N . GLY A 1 88 ? -8.724 -6.250 10.650 1.00 88.12 88 GLY A N 1
ATOM 655 C CA . GLY A 1 88 ? -8.492 -5.881 12.038 1.00 88.12 88 GLY A CA 1
ATOM 656 C C . GLY A 1 88 ? -9.591 -4.992 12.609 1.00 88.12 88 GLY A C 1
ATOM 657 O O . GLY A 1 88 ? -9.997 -5.216 13.748 1.00 88.12 88 GLY A O 1
ATOM 658 N N . PHE A 1 89 ? -10.095 -4.042 11.820 1.00 84.06 89 PHE A N 1
ATOM 659 C CA . PHE A 1 89 ? -11.216 -3.185 12.202 1.00 84.06 89 PHE A CA 1
ATOM 660 C C . PHE A 1 89 ? -12.494 -3.989 12.443 1.00 84.06 89 PHE A C 1
ATOM 662 O O . PHE A 1 89 ? -13.159 -3.751 13.445 1.00 84.06 89 PHE A O 1
ATOM 669 N N . ASP A 1 90 ? -12.773 -5.003 11.619 1.00 83.31 90 ASP A N 1
ATOM 670 C CA . ASP A 1 90 ? -13.932 -5.899 11.789 1.00 83.31 90 ASP A CA 1
ATOM 671 C C . ASP A 1 90 ? -13.919 -6.694 13.111 1.00 83.31 90 ASP A C 1
ATOM 673 O O . ASP A 1 90 ? -14.922 -7.299 13.497 1.00 83.31 90 ASP A O 1
ATOM 677 N N . ARG A 1 91 ? -12.771 -6.738 13.800 1.00 85.56 91 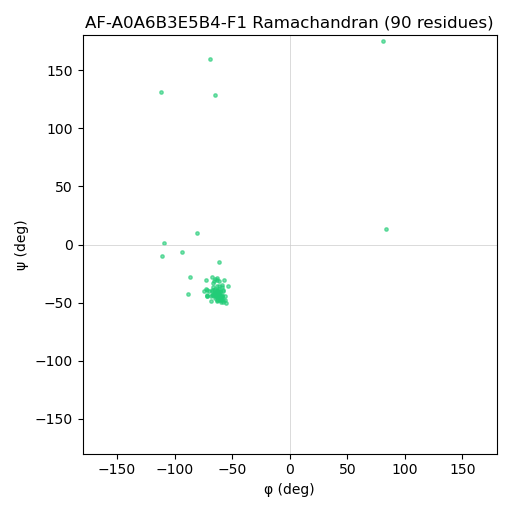ARG A N 1
ATOM 678 C CA . ARG A 1 91 ? -12.557 -7.496 15.042 1.00 85.56 91 ARG A CA 1
ATOM 679 C C . ARG A 1 91 ? -12.410 -6.621 16.294 1.00 85.56 91 ARG A C 1
ATOM 681 O O . ARG A 1 91 ? -12.160 -7.190 17.359 1.00 85.56 91 ARG A O 1
ATOM 688 N N . LEU A 1 92 ? -12.508 -5.293 16.171 1.00 85.81 92 LEU A N 1
ATOM 689 C CA . LEU A 1 92 ? -12.516 -4.346 17.300 1.00 85.81 92 LEU A CA 1
ATOM 690 C C . LEU A 1 92 ? -13.887 -4.302 17.986 1.00 85.81 92 LEU A C 1
ATOM 692 O O . LEU A 1 92 ? -13.892 -4.267 19.238 1.00 85.81 92 LEU A O 1
#

pLDDT: mean 96.13, std 3.19, range [83.31, 98.69]

Secondary structure (DSSP, 8-state):
-HHHHHHHHHHHHHHHHHHHHHHH-HHHHHHHHHHHHHHHHHHHHHHHHHHHHHTT-S-SHHHHHHHHHHHHHHHHHHHHHHHHHHHHHTT-

Nearest PDB structures (foldseek):
  3jbi-assembly1_V  TM=5.401E-01  e=5.369E+00  Gallus gallus